Protein AF-A0A348Z069-F1 (afdb_monomer_lite)

Structure (mmCIF, N/CA/C/O backbone):
data_AF-A0A348Z069-F1
#
_entry.id   AF-A0A348Z069-F1
#
loop_
_atom_site.group_PDB
_atom_site.id
_atom_site.type_symbol
_atom_site.label_atom_id
_atom_site.label_alt_id
_atom_site.label_comp_id
_atom_site.label_asym_id
_atom_site.label_entity_id
_atom_site.label_seq_id
_atom_site.pdbx_PDB_ins_code
_atom_site.Cartn_x
_atom_site.Cartn_y
_atom_site.Cartn_z
_atom_site.occupancy
_atom_site.B_iso_or_equiv
_atom_site.auth_seq_id
_atom_site.auth_comp_id
_atom_site.auth_asym_id
_atom_site.auth_atom_id
_atom_site.pdbx_PDB_model_num
ATOM 1 N N . MET A 1 1 ? -30.682 -15.006 26.376 1.00 36.62 1 MET A N 1
ATOM 2 C CA . MET A 1 1 ? -29.911 -13.828 26.831 1.00 36.62 1 MET A CA 1
ATOM 3 C C . MET A 1 1 ? -29.328 -13.145 25.598 1.00 36.62 1 MET A C 1
ATOM 5 O O . MET A 1 1 ? -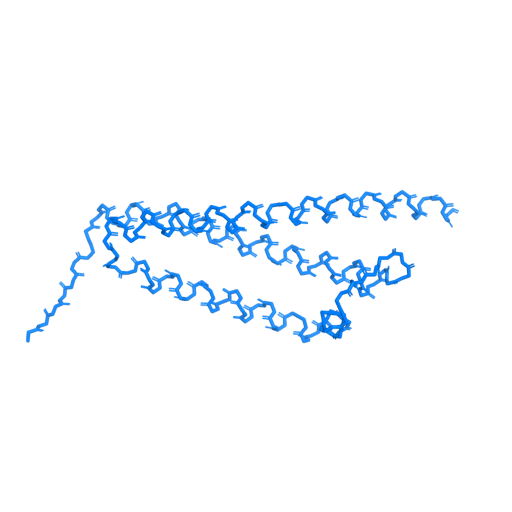28.276 -13.542 25.119 1.00 36.62 1 MET A O 1
ATOM 9 N N . ASN A 1 2 ? -30.075 -12.208 25.005 1.00 35.84 2 ASN A N 1
ATOM 10 C CA . ASN A 1 2 ? -29.658 -11.506 23.788 1.00 35.84 2 ASN A CA 1
ATOM 11 C C . ASN A 1 2 ? -28.751 -10.336 24.173 1.00 35.84 2 ASN A C 1
ATOM 13 O O . ASN A 1 2 ? -29.229 -9.309 24.648 1.00 35.84 2 ASN A O 1
ATOM 17 N N . PHE A 1 3 ? -27.442 -10.485 23.969 1.00 40.78 3 PHE A N 1
ATOM 18 C CA . PHE A 1 3 ? -26.498 -9.374 24.066 1.00 40.78 3 PHE A CA 1
ATOM 19 C C . PHE A 1 3 ? -26.644 -8.475 22.835 1.00 40.78 3 PHE A C 1
ATOM 21 O O . PHE A 1 3 ? -25.846 -8.531 21.900 1.00 40.78 3 PHE A O 1
ATOM 28 N N . ILE A 1 4 ? -27.664 -7.615 22.834 1.00 45.62 4 ILE A N 1
ATOM 29 C CA . ILE A 1 4 ? -27.655 -6.431 21.976 1.00 45.62 4 ILE A CA 1
ATOM 30 C C . ILE A 1 4 ? -26.591 -5.504 22.566 1.00 45.62 4 ILE A C 1
ATOM 32 O O . ILE A 1 4 ? -26.834 -4.736 23.495 1.00 45.62 4 ILE A O 1
ATOM 36 N N . LYS A 1 5 ? -25.358 -5.647 22.078 1.00 46.84 5 LYS A N 1
ATOM 37 C CA . LYS A 1 5 ? -24.236 -4.789 22.451 1.00 46.84 5 LYS A CA 1
ATOM 38 C C . LYS A 1 5 ? -24.480 -3.430 21.792 1.00 46.84 5 LYS A C 1
ATOM 40 O O . LYS A 1 5 ? -24.198 -3.249 20.610 1.00 46.84 5 LYS A O 1
ATOM 45 N N . PHE A 1 6 ? -25.064 -2.494 22.538 1.00 47.22 6 PHE A N 1
ATOM 46 C CA . PHE A 1 6 ? -25.217 -1.110 22.102 1.00 47.22 6 PHE A CA 1
ATOM 47 C C . PHE A 1 6 ? -23.823 -0.510 21.892 1.00 47.22 6 PHE A C 1
ATOM 49 O O . PHE A 1 6 ? -23.145 -0.148 22.850 1.00 47.22 6 PHE A O 1
ATOM 56 N N . THR A 1 7 ? -23.374 -0.420 20.638 1.00 55.25 7 THR A N 1
ATOM 57 C CA . THR A 1 7 ? -22.226 0.421 20.277 1.00 55.25 7 THR A CA 1
ATOM 58 C C . THR A 1 7 ? -22.541 1.842 20.710 1.00 55.25 7 THR A C 1
ATOM 60 O O . THR A 1 7 ? -23.455 2.474 20.175 1.00 55.25 7 THR A O 1
ATOM 63 N N . THR A 1 8 ? -21.818 2.332 21.709 1.00 56.34 8 THR A N 1
ATOM 64 C CA . THR A 1 8 ? -22.034 3.671 22.247 1.00 56.34 8 THR A CA 1
ATOM 65 C C . THR A 1 8 ? -21.627 4.713 21.202 1.00 56.34 8 THR A C 1
ATOM 67 O O . THR A 1 8 ? -20.721 4.507 20.389 1.00 56.34 8 THR A O 1
ATOM 70 N N . LYS A 1 9 ? -22.309 5.864 21.190 1.00 57.38 9 LYS A N 1
ATOM 71 C CA . LYS A 1 9 ? -22.059 6.957 20.231 1.00 57.38 9 LYS A CA 1
ATOM 72 C C . LYS A 1 9 ? -20.580 7.399 20.223 1.00 57.38 9 LYS A C 1
ATOM 74 O O . LYS A 1 9 ? -20.080 7.793 19.170 1.00 57.38 9 LYS A O 1
ATOM 79 N N . SER A 1 10 ? -19.879 7.258 21.355 1.00 56.25 10 SER A N 1
ATOM 80 C CA . SER A 1 10 ? -18.445 7.538 21.516 1.00 56.25 10 SER A CA 1
ATOM 81 C C . SER A 1 10 ? -17.534 6.544 20.771 1.00 56.25 10 SER A C 1
ATOM 83 O O . SER A 1 10 ? -16.580 6.960 20.111 1.00 56.25 10 SER A O 1
ATOM 85 N N . GLU A 1 11 ? -17.837 5.243 20.775 1.00 58.56 11 GLU A N 1
ATOM 86 C CA . GLU A 1 11 ? -17.082 4.224 20.020 1.00 58.56 11 GLU A CA 1
ATOM 87 C C . GLU A 1 11 ? -17.204 4.422 18.500 1.00 58.56 11 GLU A C 1
ATOM 89 O O . GLU A 1 11 ? -16.237 4.273 17.738 1.00 58.56 11 GLU A O 1
ATOM 94 N N . VAL A 1 12 ? -18.392 4.825 18.043 1.00 60.94 12 VAL A N 1
ATOM 95 C CA . VAL A 1 12 ? -18.637 5.157 16.634 1.00 60.94 12 VAL A CA 1
ATOM 96 C C . VAL A 1 12 ? -17.831 6.390 16.218 1.00 60.94 12 VAL A C 1
ATOM 98 O O . VAL A 1 12 ? -17.279 6.413 15.119 1.00 60.94 12 VAL A O 1
ATOM 101 N N . THR A 1 13 ? -17.696 7.404 17.079 1.00 63.22 13 THR A N 1
ATOM 102 C CA . THR A 1 13 ? -16.866 8.583 16.776 1.00 63.22 13 THR A CA 1
ATOM 103 C C . THR A 1 13 ? -15.371 8.266 16.730 1.00 63.22 13 THR A C 1
ATOM 105 O O . THR A 1 13 ? -14.690 8.744 15.824 1.00 63.22 13 THR A O 1
ATOM 108 N N . THR A 1 14 ? -14.867 7.402 17.614 1.00 71.94 14 THR A N 1
ATOM 109 C CA . THR A 1 14 ? -13.431 7.068 17.683 1.00 71.94 14 THR A CA 1
ATOM 110 C C . THR A 1 14 ? -12.975 6.145 16.547 1.00 71.94 14 THR A C 1
ATOM 112 O O . THR A 1 14 ? -11.824 6.202 16.118 1.00 71.94 14 THR A O 1
ATOM 115 N N . SER A 1 15 ? -13.871 5.323 15.993 1.00 76.31 15 SER A N 1
ATOM 116 C CA . SER A 1 15 ? -13.547 4.412 14.881 1.00 76.31 15 SER A CA 1
ATOM 117 C C . SER A 1 15 ? -13.582 5.067 13.490 1.00 76.31 15 SER A C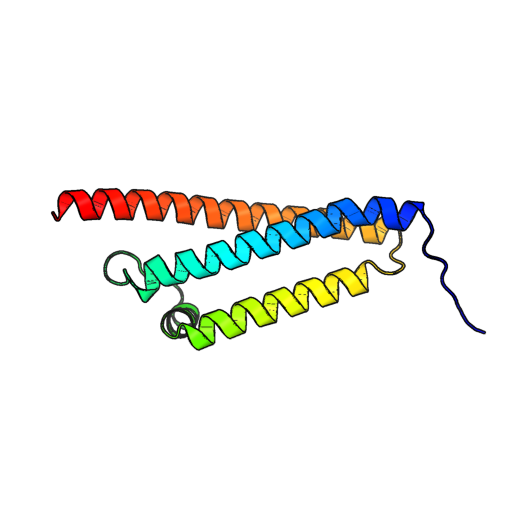 1
ATOM 119 O O . SER A 1 15 ? -12.917 4.584 12.571 1.00 76.31 15 SER A O 1
ATOM 121 N N . LYS A 1 16 ? -14.290 6.194 13.313 1.00 82.19 16 LYS A N 1
ATOM 122 C CA . LYS A 1 16 ? -14.333 6.966 12.051 1.00 82.19 16 LYS A CA 1
ATOM 123 C C . LYS A 1 16 ? -12.952 7.331 11.477 1.00 82.19 16 LYS A C 1
ATOM 125 O O . LYS A 1 16 ? -12.743 7.067 10.292 1.00 82.19 16 LYS A O 1
ATOM 130 N N . PRO A 1 17 ? -12.006 7.916 12.239 1.00 86.38 17 PRO A N 1
ATOM 131 C CA . PRO A 1 17 ? -10.682 8.240 11.704 1.00 86.38 17 PRO A CA 1
ATOM 132 C C . PRO A 1 17 ? -9.909 6.991 11.267 1.00 86.38 17 PRO A C 1
ATOM 134 O O . PRO A 1 17 ? -9.226 7.032 10.248 1.00 86.38 17 PRO A O 1
ATOM 137 N N . ILE A 1 18 ? -10.069 5.862 11.968 1.00 88.00 18 ILE A N 1
ATOM 138 C CA . ILE A 1 18 ? -9.454 4.585 11.576 1.00 88.00 18 ILE A CA 1
ATOM 139 C C . ILE A 1 18 ? -10.022 4.126 10.229 1.00 88.00 18 ILE A C 1
ATOM 141 O O . ILE A 1 18 ? -9.264 3.805 9.321 1.00 88.00 18 ILE A O 1
ATOM 145 N N . ARG A 1 19 ? -11.348 4.177 10.047 1.00 86.81 19 ARG A N 1
ATOM 146 C CA . ARG A 1 19 ? -11.990 3.824 8.768 1.00 86.81 19 ARG A CA 1
ATOM 147 C C . ARG A 1 19 ? -11.518 4.701 7.608 1.00 86.81 19 ARG A C 1
ATOM 149 O O . ARG A 1 19 ? -11.267 4.176 6.529 1.00 86.81 19 ARG A O 1
ATOM 156 N N . LYS A 1 20 ? -11.339 6.011 7.825 1.00 89.44 20 LYS A N 1
ATOM 157 C CA . LYS A 1 20 ? -10.765 6.910 6.807 1.00 89.44 20 LYS A CA 1
ATOM 158 C C . LYS A 1 20 ? -9.344 6.497 6.414 1.00 89.44 20 LYS A C 1
ATOM 160 O O . LYS A 1 20 ? -9.041 6.460 5.228 1.00 89.44 20 LYS A O 1
ATOM 165 N N . LYS A 1 21 ? -8.497 6.137 7.385 1.00 91.19 21 LYS A N 1
ATOM 166 C CA . LYS A 1 21 ? -7.139 5.635 7.108 1.00 91.19 21 LYS A CA 1
ATOM 167 C C . LYS A 1 21 ? -7.168 4.354 6.284 1.00 91.19 21 LYS A C 1
ATOM 169 O O . LYS A 1 21 ? -6.400 4.240 5.344 1.00 91.19 21 LYS A O 1
ATOM 174 N N . LEU A 1 22 ? -8.078 3.427 6.584 1.00 89.31 22 LEU A N 1
ATOM 175 C CA . LEU A 1 22 ? -8.230 2.187 5.814 1.00 89.31 22 LEU A CA 1
ATOM 176 C C . LEU A 1 22 ? -8.673 2.443 4.369 1.00 89.31 22 LEU A C 1
ATOM 178 O O . LEU A 1 22 ? -8.137 1.826 3.455 1.00 89.31 22 LEU A O 1
ATOM 182 N N . LEU A 1 23 ? -9.599 3.382 4.151 1.00 88.56 23 LEU A N 1
ATOM 183 C CA . LEU A 1 23 ? -9.977 3.812 2.800 1.00 88.56 23 LEU A CA 1
ATOM 184 C C . LEU A 1 23 ? -8.798 4.451 2.055 1.00 88.56 23 LEU A C 1
ATOM 186 O O . LEU A 1 23 ? -8.625 4.224 0.862 1.00 88.56 23 LEU A O 1
ATOM 190 N N . PHE A 1 24 ? -7.962 5.219 2.753 1.00 91.75 24 PHE A N 1
ATOM 191 C CA . PHE A 1 24 ? -6.773 5.805 2.144 1.00 91.75 24 PHE A CA 1
ATOM 192 C C . PHE A 1 24 ? -5.690 4.755 1.844 1.00 91.75 24 PHE A C 1
ATOM 194 O O . PHE A 1 24 ? -5.103 4.781 0.769 1.00 91.75 24 PHE A O 1
ATOM 201 N N . ILE A 1 25 ? -5.493 3.767 2.723 1.00 91.50 25 ILE A N 1
ATOM 202 C CA . ILE A 1 25 ? -4.639 2.596 2.461 1.00 91.50 25 ILE A CA 1
ATOM 203 C C . ILE A 1 25 ? -5.127 1.839 1.218 1.00 91.50 25 ILE A C 1
ATOM 205 O O . ILE A 1 25 ? -4.309 1.449 0.392 1.00 91.50 25 ILE A O 1
ATOM 209 N N . LEU A 1 26 ? -6.443 1.670 1.046 1.00 87.19 26 LEU A N 1
ATOM 210 C CA . LEU A 1 26 ? -7.024 1.067 -0.160 1.00 87.19 26 LEU A CA 1
ATOM 211 C C . LEU A 1 26 ? -6.646 1.859 -1.417 1.00 87.19 26 LEU A C 1
ATOM 213 O O . LEU A 1 26 ? -6.182 1.274 -2.391 1.00 87.19 26 LEU A O 1
ATOM 217 N N . PHE A 1 27 ? -6.804 3.182 -1.387 1.00 89.50 27 PHE A N 1
ATOM 218 C CA . PHE A 1 27 ? -6.415 4.039 -2.506 1.00 89.50 27 PHE A CA 1
ATOM 219 C C . PHE A 1 27 ? -4.918 3.909 -2.842 1.00 89.50 27 PHE A C 1
ATOM 221 O O . PHE A 1 27 ? -4.548 3.754 -4.009 1.00 89.50 27 PHE A O 1
ATOM 228 N N . LEU A 1 28 ? -4.058 3.909 -1.819 1.00 92.06 28 LEU A N 1
ATOM 229 C CA . LEU A 1 28 ? -2.614 3.741 -1.981 1.00 92.06 28 LEU A CA 1
ATOM 230 C C . LEU A 1 28 ? -2.240 2.346 -2.497 1.00 92.06 28 LEU A C 1
ATOM 232 O O . LEU A 1 28 ? -1.292 2.230 -3.267 1.00 92.06 28 LEU A O 1
ATOM 236 N N . ASN A 1 29 ? -2.974 1.296 -2.119 1.00 90.75 29 ASN A N 1
ATOM 237 C CA . ASN A 1 29 ? -2.755 -0.056 -2.635 1.00 90.75 29 ASN A CA 1
ATOM 238 C C . ASN A 1 29 ? -3.148 -0.185 -4.116 1.00 90.75 29 ASN A C 1
ATOM 240 O O . ASN A 1 29 ? -2.421 -0.803 -4.892 1.00 90.75 29 ASN A O 1
ATOM 244 N N . ILE A 1 30 ? -4.264 0.430 -4.523 1.00 87.88 30 ILE A N 1
ATOM 245 C CA . ILE A 1 30 ? -4.670 0.469 -5.936 1.00 87.88 30 ILE A CA 1
ATOM 246 C C . ILE A 1 30 ? -3.628 1.234 -6.760 1.00 87.88 30 ILE A C 1
ATOM 248 O O . ILE A 1 30 ? -3.228 0.773 -7.826 1.00 87.88 30 ILE A O 1
ATOM 252 N N . SER A 1 31 ? -3.150 2.372 -6.255 1.00 90.88 31 SER A N 1
ATOM 253 C CA . SER A 1 31 ? -2.090 3.148 -6.912 1.00 90.88 31 SER A CA 1
ATOM 254 C C . SER A 1 31 ? -0.808 2.323 -7.056 1.00 90.88 31 SER A C 1
ATOM 256 O O . SER A 1 31 ? -0.255 2.219 -8.148 1.00 90.88 31 SER A O 1
ATOM 258 N N . ASP A 1 32 ? -0.397 1.645 -5.983 1.00 90.44 32 ASP A N 1
ATOM 259 C CA . ASP A 1 32 ? 0.740 0.724 -5.972 1.00 90.44 32 ASP A CA 1
ATOM 260 C C . ASP A 1 32 ? 0.589 -0.407 -7.009 1.00 90.44 32 ASP A C 1
ATOM 262 O O . ASP A 1 32 ? 1.526 -0.692 -7.744 1.00 90.44 32 ASP A O 1
ATOM 266 N N . LEU A 1 33 ? -0.594 -1.021 -7.156 1.00 88.81 33 LEU A N 1
ATOM 267 C CA . LEU A 1 33 ? -0.866 -1.989 -8.233 1.00 88.81 33 LEU A CA 1
ATOM 268 C C . LEU A 1 33 ? -0.579 -1.424 -9.624 1.00 88.81 33 LEU A C 1
ATOM 270 O O . LEU A 1 33 ? 0.110 -2.069 -10.416 1.00 88.81 33 LEU A O 1
ATOM 274 N N . LEU A 1 34 ? -1.128 -0.246 -9.917 1.00 88.75 34 LEU A N 1
ATOM 275 C CA . LEU A 1 34 ? -1.004 0.376 -11.230 1.00 88.75 34 LEU A CA 1
ATOM 276 C C . LEU A 1 34 ? 0.456 0.701 -11.545 1.00 88.75 34 LEU A C 1
ATOM 278 O O . LEU A 1 34 ? 0.918 0.410 -12.648 1.00 88.75 34 LEU A O 1
ATOM 282 N N . PHE A 1 35 ? 1.196 1.240 -10.573 1.00 91.25 35 PHE A N 1
ATOM 283 C CA . PHE A 1 35 ? 2.608 1.563 -10.744 1.00 91.25 35 PHE A CA 1
ATOM 284 C C . PHE A 1 35 ? 3.494 0.323 -10.858 1.00 91.25 35 PHE A C 1
ATOM 286 O O . PHE A 1 35 ? 4.308 0.254 -11.775 1.00 91.25 35 PHE A O 1
ATOM 293 N N . THR A 1 36 ? 3.310 -0.692 -10.010 1.00 89.44 36 THR A N 1
ATOM 294 C CA . THR A 1 36 ? 4.068 -1.946 -10.120 1.00 89.44 36 THR A CA 1
ATOM 295 C C . THR A 1 36 ? 3.856 -2.599 -11.486 1.00 89.44 36 THR A C 1
ATOM 297 O O . THR A 1 36 ? 4.827 -2.983 -12.136 1.00 89.44 36 THR A O 1
ATOM 300 N N . TRP A 1 37 ? 2.613 -2.675 -11.972 1.00 87.19 37 TRP A N 1
ATOM 301 C CA . TRP A 1 37 ? 2.351 -3.204 -13.310 1.00 87.19 37 TRP A CA 1
ATOM 302 C C . TRP A 1 37 ? 2.955 -2.328 -14.416 1.00 87.19 37 TRP A C 1
ATOM 304 O O . TRP A 1 37 ? 3.534 -2.850 -15.369 1.00 87.19 37 TRP A O 1
ATOM 314 N N . LEU A 1 38 ? 2.871 -1.000 -14.288 1.00 88.50 38 LEU A N 1
ATOM 315 C CA . LEU A 1 38 ? 3.480 -0.075 -15.241 1.00 88.50 38 LEU A CA 1
ATOM 316 C C . LEU A 1 38 ? 4.990 -0.317 -15.348 1.00 88.50 38 LEU A C 1
ATOM 318 O O . LEU A 1 38 ? 5.506 -0.482 -16.449 1.00 88.50 38 LEU A O 1
ATOM 322 N N . PHE A 1 39 ? 5.697 -0.362 -14.221 1.00 89.44 39 PHE A N 1
ATOM 323 C CA . PHE A 1 39 ? 7.151 -0.484 -14.208 1.00 89.44 39 PHE A CA 1
ATOM 324 C C . PHE A 1 39 ? 7.618 -1.886 -14.587 1.00 89.44 39 PHE A C 1
ATOM 326 O O . PHE A 1 39 ? 8.404 -2.029 -15.514 1.00 89.44 39 PHE A O 1
ATOM 333 N N . VAL A 1 40 ? 7.109 -2.921 -13.924 1.00 87.44 40 VAL A N 1
ATOM 334 C CA . VAL A 1 40 ? 7.610 -4.295 -14.080 1.00 87.44 40 VAL A CA 1
ATOM 335 C C . VAL A 1 40 ? 6.936 -5.024 -15.238 1.00 87.44 40 VAL A C 1
ATOM 337 O O . VAL A 1 40 ? 7.566 -5.855 -15.881 1.00 87.44 40 VAL A O 1
ATOM 340 N N . GLY A 1 41 ? 5.659 -4.753 -15.504 1.00 82.31 41 GLY A N 1
ATOM 341 C CA . GLY A 1 41 ? 4.921 -5.384 -16.597 1.00 82.31 41 GLY A CA 1
ATOM 342 C C . GLY A 1 41 ? 5.194 -4.698 -17.932 1.00 82.31 41 GLY A C 1
ATOM 343 O O . GLY A 1 41 ? 5.611 -5.343 -18.889 1.00 82.31 41 GLY A O 1
ATOM 344 N N . LYS A 1 42 ? 4.976 -3.378 -18.000 1.00 82.81 42 LYS A N 1
ATOM 345 C CA . LYS A 1 42 ? 5.082 -2.619 -19.258 1.00 82.81 42 LYS A CA 1
ATOM 346 C C . LYS A 1 42 ? 6.496 -2.111 -19.560 1.00 82.81 42 LYS A C 1
ATOM 348 O O . LYS A 1 42 ? 6.872 -2.065 -20.728 1.00 82.81 42 LYS A O 1
ATOM 353 N N . TYR A 1 43 ? 7.279 -1.738 -18.546 1.00 85.62 43 TYR A N 1
ATOM 354 C CA . TYR A 1 43 ? 8.656 -1.232 -18.697 1.00 85.62 43 TYR A CA 1
ATOM 355 C C . TYR A 1 43 ? 9.705 -2.186 -18.111 1.00 85.62 43 TYR A C 1
ATOM 357 O O . TYR A 1 43 ? 10.729 -1.749 -17.583 1.00 85.62 43 TYR A O 1
ATOM 365 N N . SER A 1 44 ? 9.470 -3.492 -18.264 1.00 79.88 44 SER A N 1
ATOM 366 C CA . SER A 1 44 ? 10.284 -4.575 -17.698 1.00 79.88 44 SER A CA 1
ATOM 367 C C . SER A 1 44 ? 11.759 -4.565 -18.118 1.00 79.88 44 SER A C 1
ATOM 369 O O . SER A 1 44 ? 12.551 -5.296 -17.542 1.00 79.88 44 SER A O 1
ATOM 371 N N . GLY A 1 45 ? 12.127 -3.804 -19.156 1.00 79.75 45 GLY A N 1
ATOM 372 C CA . GLY A 1 45 ? 13.517 -3.621 -19.590 1.00 79.75 45 GLY A CA 1
ATOM 373 C C . GLY A 1 45 ? 14.291 -2.573 -18.780 1.00 79.75 45 GLY A C 1
ATOM 374 O O . GLY A 1 45 ? 15.518 -2.580 -18.793 1.00 79.75 45 GLY A O 1
ATOM 375 N N . ILE A 1 46 ? 13.576 -1.687 -18.080 1.00 82.56 46 ILE A N 1
ATOM 376 C CA . ILE A 1 46 ? 14.129 -0.581 -17.282 1.00 82.56 46 ILE A CA 1
ATOM 377 C C . ILE A 1 46 ? 13.988 -0.888 -15.789 1.00 82.56 46 ILE A C 1
ATOM 379 O O . ILE A 1 46 ? 14.910 -0.643 -15.016 1.00 82.56 46 ILE A O 1
ATOM 383 N N . PHE A 1 47 ? 12.846 -1.449 -15.385 1.00 86.56 47 PHE A N 1
ATOM 384 C CA . PHE A 1 47 ? 12.557 -1.791 -13.997 1.00 86.56 47 PHE A CA 1
ATOM 385 C C . PHE A 1 47 ? 12.343 -3.294 -13.852 1.00 86.56 47 PHE A C 1
ATOM 387 O O . PHE A 1 47 ? 11.578 -3.899 -14.602 1.00 86.56 47 PHE A O 1
ATOM 394 N N . TYR A 1 48 ? 12.986 -3.885 -12.846 1.00 82.31 48 TYR A N 1
ATOM 395 C CA . TYR A 1 48 ? 12.927 -5.317 -12.577 1.00 82.31 48 TYR A CA 1
ATOM 396 C C . TYR A 1 48 ? 12.393 -5.582 -11.173 1.00 82.31 48 TYR A C 1
ATOM 398 O O . TYR A 1 48 ? 12.778 -4.921 -10.211 1.00 82.31 48 TYR A O 1
ATOM 406 N N . GLU A 1 49 ? 11.525 -6.583 -11.062 1.00 81.88 49 GLU A N 1
ATOM 407 C CA . GLU A 1 49 ? 11.063 -7.099 -9.776 1.00 81.88 49 GLU A CA 1
ATOM 408 C C . GLU A 1 49 ? 12.109 -8.059 -9.204 1.00 81.88 49 GLU A C 1
ATOM 410 O O . GLU A 1 49 ? 12.474 -9.041 -9.856 1.00 81.88 49 GLU A O 1
ATOM 415 N N . ALA A 1 50 ? 12.586 -7.778 -7.990 1.00 81.94 50 ALA A N 1
ATOM 416 C CA . ALA A 1 50 ? 13.620 -8.583 -7.341 1.00 81.94 50 ALA A CA 1
ATOM 417 C C . ALA A 1 50 ? 13.080 -9.947 -6.881 1.00 81.94 50 ALA A C 1
ATOM 419 O O . ALA A 1 50 ? 13.808 -10.938 -6.851 1.00 81.94 50 ALA A O 1
ATOM 420 N N . ASN A 1 51 ? 11.792 -10.014 -6.532 1.00 82.94 51 ASN A N 1
ATOM 421 C CA . ASN A 1 51 ? 11.156 -11.243 -6.078 1.00 82.94 51 ASN A CA 1
ATOM 422 C C . ASN A 1 51 ? 10.580 -12.039 -7.264 1.00 82.94 51 ASN A C 1
ATOM 424 O O . ASN A 1 51 ? 9.617 -11.620 -7.905 1.00 82.94 51 ASN A O 1
ATOM 428 N N . ALA A 1 52 ? 11.121 -13.236 -7.517 1.00 82.38 52 ALA A N 1
ATOM 429 C CA . ALA A 1 52 ? 10.690 -14.106 -8.615 1.00 82.38 52 ALA A CA 1
ATOM 430 C C . ALA A 1 52 ? 9.205 -14.514 -8.540 1.00 82.38 52 ALA A C 1
ATOM 432 O O . ALA A 1 52 ? 8.539 -14.592 -9.571 1.00 82.38 52 ALA A O 1
ATOM 433 N N . ILE A 1 53 ? 8.662 -14.725 -7.335 1.00 82.31 53 ILE A N 1
ATOM 434 C CA . ILE A 1 53 ? 7.240 -15.049 -7.142 1.00 82.31 53 ILE A CA 1
ATOM 435 C C . ILE A 1 53 ? 6.384 -13.826 -7.480 1.00 82.31 53 ILE A C 1
ATOM 437 O O . ILE A 1 53 ? 5.411 -13.929 -8.228 1.00 82.31 53 ILE A O 1
ATOM 441 N N . ALA A 1 54 ? 6.772 -12.653 -6.972 1.00 80.38 54 ALA A N 1
ATOM 442 C CA . ALA A 1 54 ? 6.073 -11.405 -7.266 1.00 80.38 54 ALA A CA 1
ATOM 443 C C . ALA A 1 54 ? 6.102 -11.093 -8.768 1.00 80.38 54 ALA A C 1
ATOM 445 O O . ALA A 1 54 ? 5.085 -10.686 -9.324 1.00 80.38 54 ALA A O 1
ATOM 446 N N . LYS A 1 55 ? 7.219 -11.379 -9.445 1.00 83.38 55 LYS A N 1
ATOM 447 C CA . LYS A 1 55 ? 7.360 -11.212 -10.893 1.00 83.38 55 LYS A CA 1
ATOM 448 C C . LYS A 1 55 ? 6.302 -12.002 -11.663 1.00 83.38 55 LYS A C 1
ATOM 450 O O . LYS A 1 55 ? 5.649 -11.419 -12.518 1.00 83.38 55 LYS A O 1
ATOM 455 N N . VAL A 1 56 ? 6.092 -13.282 -11.340 1.00 84.31 56 VAL A N 1
ATOM 456 C CA . VAL A 1 56 ? 5.072 -14.131 -11.997 1.00 84.31 56 VAL A CA 1
ATOM 457 C C . VAL A 1 56 ? 3.663 -13.569 -11.804 1.00 84.31 56 VAL A 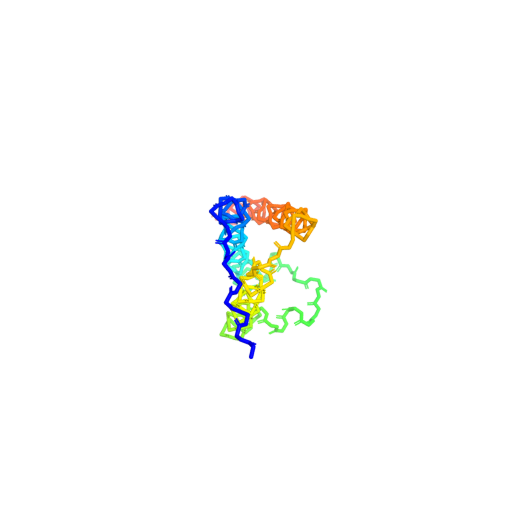C 1
ATOM 459 O O . VAL A 1 56 ? 2.848 -13.589 -12.725 1.00 84.31 56 VAL A O 1
ATOM 462 N N . ILE A 1 57 ? 3.375 -13.045 -10.612 1.00 83.75 57 ILE A N 1
ATOM 463 C CA . ILE A 1 57 ? 2.073 -12.449 -10.314 1.00 83.75 57 ILE A CA 1
ATOM 464 C C . ILE A 1 57 ? 1.890 -11.154 -11.110 1.00 83.75 57 ILE A C 1
ATOM 466 O O . ILE A 1 57 ? 0.850 -10.967 -11.726 1.00 83.75 57 ILE A O 1
ATOM 470 N N . VAL A 1 58 ? 2.891 -10.271 -11.122 1.00 83.12 58 VAL A N 1
ATOM 471 C CA . VAL A 1 58 ? 2.816 -8.939 -11.743 1.00 83.12 58 VAL A CA 1
ATOM 472 C C . VAL A 1 58 ? 2.793 -8.996 -13.272 1.00 83.12 58 VAL A C 1
ATOM 474 O O . VAL A 1 58 ? 2.119 -8.176 -13.898 1.00 83.12 58 VAL A O 1
ATOM 477 N N . THR A 1 59 ? 3.480 -9.960 -13.890 1.00 82.69 59 THR A N 1
ATOM 478 C CA . THR A 1 59 ? 3.455 -10.133 -15.352 1.00 82.69 59 THR A CA 1
ATOM 479 C C . THR A 1 59 ? 2.114 -10.667 -15.858 1.00 82.69 59 THR A C 1
ATOM 481 O O . THR A 1 59 ? 1.758 -10.421 -17.009 1.00 82.69 59 THR A O 1
ATOM 484 N N . ASN A 1 60 ? 1.323 -11.327 -15.006 1.00 86.69 60 ASN A N 1
ATOM 485 C CA . ASN A 1 60 ? -0.055 -11.713 -15.297 1.00 86.69 60 ASN A CA 1
ATOM 486 C C . ASN A 1 60 ? -1.032 -10.681 -14.707 1.00 86.69 60 ASN A C 1
ATOM 488 O O . ASN A 1 60 ? -1.509 -10.821 -13.582 1.00 86.69 60 ASN A O 1
ATOM 492 N N . PHE A 1 61 ? -1.336 -9.626 -15.471 1.00 82.56 61 PHE A N 1
ATOM 493 C CA . PHE A 1 61 ? -2.146 -8.505 -14.978 1.00 82.56 61 PHE A CA 1
ATOM 494 C C . PHE A 1 61 ? -3.511 -8.911 -14.387 1.00 82.56 61 PHE A C 1
ATOM 496 O O . PHE A 1 61 ? -3.804 -8.459 -13.277 1.00 82.56 61 PHE A O 1
ATOM 503 N N . PRO A 1 62 ? -4.324 -9.780 -15.030 1.00 87.56 62 PRO A N 1
ATOM 504 C CA . PRO A 1 62 ? -5.572 -10.258 -14.431 1.00 87.56 62 PRO A CA 1
ATOM 505 C C . PRO A 1 62 ? -5.375 -10.919 -13.062 1.00 87.56 62 PRO A C 1
ATOM 507 O O . PRO A 1 62 ? -6.109 -10.614 -12.122 1.00 87.56 62 PRO A O 1
ATOM 510 N N . LEU A 1 63 ? -4.360 -11.780 -12.926 1.00 86.38 63 LEU A N 1
ATOM 511 C CA . LEU A 1 63 ? -4.044 -12.450 -11.663 1.00 86.38 63 LEU A CA 1
ATOM 512 C C . LEU A 1 63 ? -3.578 -11.448 -10.598 1.00 86.38 63 LEU A C 1
ATOM 514 O O . LEU A 1 63 ? -4.051 -11.494 -9.462 1.00 86.38 63 LEU A O 1
ATOM 518 N N . CYS A 1 64 ? -2.690 -10.520 -10.967 1.00 85.06 64 CYS A N 1
ATOM 519 C CA . CYS A 1 64 ? -2.197 -9.461 -10.087 1.00 85.06 64 CYS A CA 1
ATOM 520 C C . CYS A 1 64 ? -3.342 -8.605 -9.536 1.00 85.06 64 CYS A C 1
ATOM 522 O O . CYS A 1 64 ? -3.440 -8.374 -8.328 1.00 85.06 64 CYS A O 1
ATOM 524 N N . PHE A 1 65 ? -4.231 -8.173 -10.430 1.00 86.44 65 PHE A N 1
ATOM 525 C CA . PHE A 1 65 ? -5.391 -7.357 -10.105 1.00 86.44 65 PHE A CA 1
ATOM 526 C C . PHE A 1 65 ? -6.354 -8.097 -9.177 1.00 86.44 65 PHE A C 1
ATOM 528 O O . PHE A 1 65 ? -6.721 -7.570 -8.124 1.00 86.44 65 PHE A O 1
ATOM 535 N N . PHE A 1 66 ? -6.706 -9.342 -9.515 1.00 89.25 66 PHE A N 1
ATOM 536 C CA . PHE A 1 66 ? -7.610 -10.154 -8.705 1.00 89.25 66 PHE A CA 1
ATOM 537 C C . PHE A 1 66 ? -7.055 -10.406 -7.299 1.00 89.25 66 PHE A C 1
ATOM 539 O O . PHE A 1 66 ? -7.774 -10.226 -6.313 1.00 89.25 66 PHE A O 1
ATOM 546 N N . LEU A 1 67 ? -5.772 -10.769 -7.187 1.00 86.44 67 LEU A N 1
ATOM 547 C CA . LEU A 1 67 ? -5.123 -11.013 -5.899 1.00 86.44 67 LEU A CA 1
ATOM 548 C C . LEU A 1 67 ? -5.062 -9.746 -5.044 1.00 86.44 67 LEU A C 1
ATOM 550 O O . LEU A 1 67 ? -5.486 -9.785 -3.888 1.00 86.44 67 LEU A O 1
ATOM 554 N N . LYS A 1 68 ? -4.588 -8.615 -5.591 1.00 84.50 68 LYS A N 1
ATOM 555 C CA . LYS A 1 68 ? -4.491 -7.371 -4.809 1.00 84.50 68 LYS A CA 1
ATOM 556 C C . LYS A 1 68 ? -5.863 -6.890 -4.335 1.00 84.50 68 LYS A C 1
ATOM 558 O O . LYS A 1 68 ? -6.006 -6.580 -3.155 1.00 84.50 68 LYS A O 1
ATOM 563 N N . ILE A 1 69 ? -6.888 -6.902 -5.191 1.00 85.44 69 ILE A N 1
ATOM 564 C CA . ILE A 1 69 ? -8.243 -6.494 -4.781 1.00 85.44 69 ILE A CA 1
ATOM 565 C C . ILE A 1 69 ? -8.813 -7.433 -3.722 1.00 85.44 69 ILE A C 1
ATOM 567 O O . ILE A 1 69 ? -9.332 -6.959 -2.711 1.00 85.44 69 ILE A O 1
ATOM 571 N N . SER A 1 70 ? -8.697 -8.748 -3.921 1.00 87.19 70 SER A N 1
ATOM 572 C CA . SER A 1 70 ? -9.232 -9.738 -2.980 1.00 87.19 70 SER A CA 1
ATOM 573 C C . SER A 1 70 ? -8.595 -9.594 -1.600 1.00 87.19 70 SER A C 1
ATOM 575 O O . SER A 1 70 ? -9.300 -9.551 -0.593 1.00 87.19 70 SER A O 1
ATOM 577 N N . ILE A 1 71 ? -7.268 -9.441 -1.548 1.00 85.81 71 IL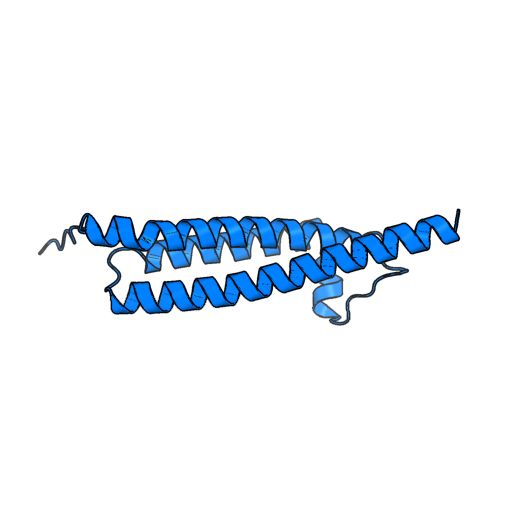E A N 1
ATOM 578 C CA . ILE A 1 71 ? -6.532 -9.247 -0.296 1.00 85.81 71 ILE A CA 1
ATOM 579 C C . ILE A 1 71 ? -6.989 -7.967 0.406 1.00 85.81 71 ILE A C 1
ATOM 581 O O . ILE A 1 71 ? -7.294 -8.001 1.599 1.00 85.81 71 ILE A O 1
ATOM 585 N N . VAL A 1 72 ? -7.086 -6.840 -0.306 1.00 83.94 72 VAL A N 1
ATOM 586 C CA . VAL A 1 72 ? -7.503 -5.582 0.328 1.00 83.94 72 VAL A CA 1
ATOM 587 C C . VAL A 1 72 ? -8.951 -5.645 0.809 1.00 83.94 72 VAL A C 1
ATOM 589 O O . VAL A 1 72 ? -9.247 -5.174 1.909 1.00 83.94 72 VAL A O 1
ATOM 592 N N . LEU A 1 73 ? -9.849 -6.265 0.043 1.00 84.62 73 LEU A N 1
ATOM 593 C CA . LEU A 1 73 ? -11.239 -6.442 0.454 1.00 84.62 73 LEU A CA 1
ATOM 594 C C . LEU A 1 73 ? -11.329 -7.265 1.746 1.00 84.62 73 LEU A C 1
ATOM 596 O O . LEU A 1 73 ? -12.020 -6.861 2.682 1.00 84.62 73 LEU A O 1
ATOM 600 N N . LEU A 1 74 ? -10.579 -8.368 1.836 1.00 87.56 74 LEU A N 1
ATOM 601 C CA . LEU A 1 74 ? -10.497 -9.188 3.046 1.00 87.56 74 LEU A CA 1
ATOM 602 C C . LEU A 1 74 ? -9.965 -8.390 4.240 1.00 87.56 74 LEU A C 1
ATOM 604 O O . LEU A 1 74 ? -10.542 -8.462 5.325 1.00 87.56 74 LEU A O 1
ATOM 608 N N . VAL A 1 75 ? -8.924 -7.574 4.043 1.00 85.31 75 VAL A N 1
ATOM 609 C CA . VAL A 1 75 ? -8.377 -6.702 5.095 1.00 85.31 75 VAL A CA 1
ATOM 610 C C . VAL A 1 75 ? -9.427 -5.699 5.577 1.00 85.31 75 VAL A C 1
ATOM 612 O O . VAL A 1 75 ? -9.600 -5.532 6.784 1.00 85.31 75 VAL A O 1
ATOM 615 N N . ILE A 1 76 ? -10.175 -5.064 4.670 1.00 83.00 76 ILE A N 1
ATOM 616 C CA . ILE A 1 76 ? -11.236 -4.106 5.023 1.00 83.00 76 ILE A CA 1
ATOM 617 C C . ILE A 1 76 ? -12.366 -4.794 5.792 1.00 83.00 76 ILE A C 1
ATOM 619 O O . ILE A 1 76 ? -12.840 -4.258 6.799 1.00 83.00 76 ILE A O 1
ATOM 623 N N . LEU A 1 77 ? -12.811 -5.967 5.336 1.00 87.69 77 LEU A N 1
ATOM 624 C CA . LEU A 1 77 ? -13.864 -6.738 5.998 1.00 87.69 77 LEU A CA 1
ATOM 625 C C . LEU A 1 77 ? -13.431 -7.163 7.402 1.00 87.69 77 LEU A C 1
ATOM 627 O O . LEU A 1 77 ? -14.158 -6.914 8.368 1.00 87.69 77 LEU A O 1
ATOM 631 N N . TYR A 1 78 ? -12.223 -7.713 7.525 1.00 87.94 78 TYR A N 1
ATOM 632 C CA . TYR A 1 78 ? -11.630 -8.096 8.802 1.00 87.94 78 TYR A CA 1
ATOM 633 C C . TYR A 1 78 ? -11.543 -6.905 9.760 1.00 87.94 78 TYR A C 1
ATOM 635 O O . TYR A 1 78 ? -11.980 -6.987 10.909 1.00 87.94 78 TYR A O 1
ATOM 643 N N . TRP A 1 79 ? -11.036 -5.765 9.292 1.00 85.69 79 TRP A N 1
ATOM 644 C CA . TRP A 1 79 ? -10.857 -4.596 10.146 1.00 85.69 79 TRP A CA 1
ATOM 645 C C . TRP A 1 79 ? -12.192 -3.990 10.576 1.00 85.69 79 TRP A C 1
ATOM 647 O O . TRP A 1 79 ? -12.359 -3.611 11.735 1.00 85.69 79 TRP A O 1
ATOM 657 N N . ASN A 1 80 ? -13.179 -3.941 9.677 1.00 84.31 80 ASN A N 1
ATOM 658 C CA . ASN A 1 80 ? -14.526 -3.500 10.023 1.00 84.31 80 ASN A CA 1
ATOM 659 C C . ASN A 1 80 ? -15.183 -4.427 11.043 1.00 84.31 80 ASN A C 1
ATOM 661 O O . ASN A 1 80 ? -15.804 -3.931 11.982 1.00 84.31 80 ASN A O 1
ATOM 665 N N . TYR A 1 81 ? -15.027 -5.744 10.892 1.00 86.12 81 TYR A N 1
ATOM 666 C CA . TYR A 1 81 ? -15.492 -6.719 11.877 1.00 86.12 81 TYR A CA 1
ATOM 667 C C . TYR A 1 81 ? -14.824 -6.488 13.236 1.00 86.12 81 TYR A C 1
ATOM 669 O O . TYR A 1 81 ? -15.503 -6.322 14.243 1.00 86.12 81 TYR A O 1
ATOM 677 N N . ARG A 1 82 ? -13.498 -6.350 13.251 1.00 85.88 82 ARG A N 1
ATOM 678 C CA . ARG A 1 82 ? -12.697 -6.152 14.463 1.00 85.88 82 ARG A CA 1
ATOM 679 C C . ARG A 1 82 ? -12.959 -4.814 15.163 1.00 85.88 82 ARG A C 1
ATOM 681 O O . ARG A 1 82 ? -12.689 -4.689 16.353 1.00 85.88 82 ARG A O 1
ATOM 688 N N . LEU A 1 83 ? -13.462 -3.803 14.454 1.00 85.12 83 LEU A N 1
ATOM 689 C CA . LEU A 1 83 ? -13.878 -2.524 15.043 1.00 85.12 83 LEU A CA 1
ATOM 690 C C . LEU A 1 83 ? -15.280 -2.577 15.671 1.00 85.12 83 LEU A C 1
ATOM 692 O O . LEU A 1 83 ? -15.605 -1.693 16.465 1.00 85.12 83 LEU A O 1
ATOM 696 N N . LYS A 1 84 ? -16.118 -3.570 15.341 1.00 84.00 84 LYS A N 1
ATOM 697 C CA . LYS A 1 84 ? -17.461 -3.701 15.926 1.00 84.00 84 LYS A CA 1
ATOM 698 C C . LYS A 1 84 ? -17.349 -4.136 17.389 1.00 84.00 84 LYS A C 1
ATOM 700 O O . LYS A 1 84 ? -16.907 -5.239 17.689 1.00 84.00 84 LYS A O 1
ATOM 705 N N . GLY A 1 85 ? -17.764 -3.260 18.305 1.00 77.81 85 GLY A N 1
ATOM 706 C CA . GLY A 1 85 ? -17.773 -3.541 19.745 1.00 77.81 85 GLY A CA 1
ATOM 707 C C . GLY A 1 85 ? -16.382 -3.704 20.364 1.00 77.81 85 GLY A C 1
ATOM 708 O O . GLY A 1 85 ? -16.248 -4.417 21.368 1.00 77.81 85 GLY A O 1
ATOM 709 N N . ALA A 1 86 ? -15.367 -3.089 19.746 1.00 83.62 86 ALA A N 1
ATOM 710 C CA . ALA A 1 86 ? -13.999 -3.055 20.242 1.00 83.62 86 ALA A CA 1
ATOM 711 C C . ALA A 1 86 ? -13.889 -2.165 21.484 1.00 83.62 86 ALA A C 1
ATOM 713 O O . ALA A 1 86 ? -14.396 -1.047 21.509 1.00 83.62 86 ALA A O 1
ATOM 714 N N . THR A 1 87 ? -13.149 -2.633 22.488 1.00 86.38 87 THR A N 1
ATOM 715 C CA . THR A 1 87 ? -12.804 -1.822 23.662 1.00 86.38 87 THR A CA 1
ATOM 716 C C . THR A 1 87 ? -11.916 -0.636 23.269 1.00 86.38 87 THR A C 1
ATOM 718 O O . THR A 1 87 ? -11.263 -0.659 22.223 1.00 86.38 87 THR A O 1
ATOM 721 N N . LEU A 1 88 ? -11.804 0.377 24.136 1.00 83.69 88 LEU A N 1
ATOM 722 C CA . LEU A 1 88 ? -10.900 1.519 23.923 1.00 83.69 88 LEU A CA 1
ATOM 723 C C . LEU A 1 88 ? -9.448 1.083 23.656 1.00 83.69 88 LEU A C 1
ATOM 725 O O . LEU A 1 88 ? -8.825 1.574 22.716 1.00 83.69 88 LEU A O 1
ATOM 729 N N . LYS A 1 89 ? -8.933 0.101 24.416 1.00 85.50 89 LYS A N 1
ATOM 730 C CA . LYS A 1 89 ? -7.608 -0.503 24.170 1.00 85.50 89 LYS A CA 1
ATOM 731 C C . LYS A 1 89 ? -7.532 -1.139 22.779 1.00 85.50 89 LYS A C 1
ATOM 733 O O . LYS A 1 89 ? -6.560 -0.940 22.055 1.00 85.50 89 LYS A O 1
ATOM 738 N N . GLY A 1 90 ? -8.583 -1.857 22.377 1.00 87.25 90 GLY A N 1
ATOM 739 C CA . GLY A 1 90 ? -8.707 -2.413 21.035 1.00 87.25 90 GLY A CA 1
ATOM 740 C C . GLY A 1 90 ? -8.626 -1.325 19.963 1.00 87.25 90 GLY A C 1
ATOM 741 O O . GLY A 1 90 ? -7.808 -1.433 19.048 1.00 87.25 90 GLY A O 1
ATOM 742 N N . LEU A 1 91 ? -9.433 -0.269 20.067 1.00 87.62 91 LEU A N 1
ATOM 743 C CA . LEU A 1 91 ? -9.432 0.861 19.130 1.00 87.62 91 LEU A CA 1
ATOM 744 C C . LEU A 1 91 ? -8.055 1.536 19.043 1.00 87.62 91 LEU A C 1
ATOM 746 O O . LEU A 1 91 ? -7.593 1.804 17.935 1.00 87.62 91 LEU A O 1
ATOM 750 N N . PHE A 1 92 ? -7.373 1.725 20.175 1.00 87.56 92 PHE A N 1
ATOM 751 C CA . PHE A 1 92 ? -6.026 2.298 20.231 1.00 87.56 92 PHE A CA 1
ATOM 752 C C . PHE A 1 92 ? -5.002 1.468 19.446 1.00 87.56 92 PHE A C 1
ATOM 754 O O . PHE A 1 92 ? -4.354 1.994 18.542 1.00 87.56 92 PHE A O 1
ATOM 761 N N . ILE A 1 93 ? -4.926 0.157 19.709 1.00 89.62 93 ILE A N 1
ATOM 762 C CA . ILE A 1 93 ? -4.018 -0.758 18.993 1.00 89.62 93 ILE A CA 1
ATOM 763 C C . ILE A 1 93 ? -4.282 -0.702 17.487 1.00 89.62 93 ILE A C 1
ATOM 765 O O . ILE A 1 93 ? -3.368 -0.580 16.685 1.00 89.62 93 ILE A O 1
ATOM 769 N N . SER A 1 94 ? -5.551 -0.720 17.096 1.00 89.88 94 SER A N 1
ATOM 770 C CA . SER A 1 94 ? -5.947 -0.672 15.690 1.00 89.88 94 SER A CA 1
ATOM 771 C C . SER A 1 94 ? -5.629 0.669 15.032 1.00 89.88 94 SER A C 1
ATOM 773 O O . SER A 1 94 ? -5.286 0.713 13.859 1.00 89.88 94 SER A O 1
ATOM 775 N N . ASN A 1 95 ? -5.674 1.776 15.767 1.00 90.81 95 ASN A N 1
ATOM 776 C CA . ASN A 1 95 ? -5.208 3.053 15.241 1.00 90.81 95 ASN A CA 1
ATOM 777 C C . ASN A 1 95 ? -3.686 3.059 15.004 1.00 90.81 95 ASN A C 1
ATOM 779 O O . ASN A 1 95 ? -3.242 3.579 13.982 1.00 90.81 95 ASN A O 1
ATOM 783 N N . ILE A 1 96 ? -2.903 2.451 15.904 1.00 92.62 96 ILE A N 1
ATOM 784 C CA . ILE A 1 96 ? -1.452 2.281 15.725 1.00 92.62 96 ILE A CA 1
ATOM 785 C C . ILE A 1 96 ? -1.163 1.409 14.504 1.00 92.62 96 ILE A C 1
ATOM 787 O O . ILE A 1 96 ? -0.416 1.827 13.624 1.00 92.62 96 ILE A O 1
ATOM 791 N N . THR A 1 97 ? -1.790 0.233 14.403 1.00 91.56 97 THR A N 1
ATOM 792 C CA . THR A 1 97 ? -1.577 -0.668 13.263 1.00 91.56 97 THR A CA 1
ATOM 793 C C . THR A 1 97 ? -1.965 0.006 11.947 1.00 91.56 97 THR A C 1
ATOM 795 O O . THR A 1 97 ? -1.210 -0.069 10.983 1.00 91.56 97 THR A O 1
ATOM 798 N N . ALA A 1 98 ? -3.093 0.726 11.902 1.00 91.50 98 ALA A N 1
ATOM 799 C CA . ALA A 1 98 ? -3.501 1.464 10.707 1.00 91.50 98 ALA A CA 1
ATOM 800 C C . ALA A 1 98 ? -2.487 2.556 10.328 1.00 91.50 98 ALA A C 1
ATOM 802 O O . ALA A 1 98 ? -2.214 2.739 9.149 1.00 91.50 98 ALA A O 1
ATOM 803 N N . ASN A 1 99 ? -1.902 3.260 11.303 1.00 92.88 99 ASN A N 1
ATOM 804 C CA . ASN A 1 99 ? -0.853 4.247 11.039 1.00 92.88 99 ASN A CA 1
ATOM 805 C C . ASN A 1 99 ? 0.417 3.609 10.470 1.00 92.88 99 ASN A C 1
ATOM 807 O O . ASN A 1 99 ? 0.955 4.125 9.498 1.00 92.88 99 ASN A O 1
ATOM 811 N N . LEU A 1 100 ? 0.883 2.500 11.050 1.00 94.25 100 LEU A N 1
ATOM 812 C CA . LEU A 1 100 ? 2.081 1.802 10.574 1.00 94.25 100 LEU A CA 1
ATOM 813 C C . LEU A 1 100 ? 1.908 1.333 9.127 1.00 94.25 100 LEU A C 1
ATOM 815 O O . LEU A 1 100 ? 2.746 1.624 8.277 1.00 94.25 100 LEU A O 1
ATOM 819 N N . VAL A 1 101 ? 0.777 0.684 8.836 1.00 91.56 101 VAL A N 1
ATOM 820 C CA . VAL A 1 101 ? 0.441 0.246 7.476 1.00 91.56 101 VAL A CA 1
ATOM 821 C C . VAL A 1 101 ? 0.354 1.447 6.535 1.00 91.56 101 VAL A C 1
ATOM 823 O O . VAL A 1 101 ? 0.915 1.413 5.444 1.00 91.56 101 VAL A O 1
ATOM 826 N N . LEU A 1 102 ? -0.294 2.534 6.959 1.00 93.31 102 LEU A N 1
ATOM 827 C CA . LEU A 1 102 ? -0.412 3.738 6.146 1.00 93.31 102 LEU A CA 1
ATOM 828 C C . LEU A 1 102 ? 0.955 4.350 5.805 1.00 93.31 102 LEU A C 1
ATOM 830 O O . LEU A 1 102 ? 1.187 4.683 4.648 1.00 93.31 102 LEU A O 1
ATOM 834 N N . ILE A 1 103 ? 1.860 4.465 6.781 1.00 95.75 103 ILE A N 1
ATOM 835 C CA . ILE A 1 103 ? 3.219 4.982 6.564 1.00 95.75 103 ILE A CA 1
ATOM 836 C C . ILE A 1 103 ? 3.958 4.120 5.537 1.00 95.75 103 ILE A C 1
ATOM 838 O O . ILE A 1 103 ? 4.529 4.664 4.595 1.00 95.75 103 ILE A O 1
ATOM 842 N N . MET A 1 104 ? 3.898 2.790 5.658 1.00 93.69 104 MET A N 1
ATOM 843 C CA . MET A 1 104 ? 4.515 1.890 4.676 1.00 93.69 104 MET A CA 1
ATOM 844 C C . MET A 1 104 ? 3.963 2.113 3.263 1.00 93.69 104 MET A C 1
ATOM 846 O O . MET A 1 104 ? 4.736 2.247 2.318 1.00 93.69 104 MET A O 1
ATOM 850 N N . TYR A 1 105 ? 2.639 2.212 3.110 1.00 92.44 105 TYR A N 1
ATOM 851 C CA . TYR A 1 105 ? 2.026 2.463 1.802 1.00 92.44 105 TYR A CA 1
ATOM 852 C C . TYR A 1 105 ? 2.381 3.834 1.224 1.00 92.44 105 TYR A C 1
ATOM 854 O O . TYR A 1 105 ? 2.548 3.947 0.009 1.00 92.44 105 TYR A O 1
ATOM 862 N N . ILE A 1 106 ? 2.516 4.864 2.064 1.00 94.56 106 ILE A N 1
ATOM 863 C CA . ILE A 1 106 ? 2.989 6.184 1.630 1.00 94.56 106 ILE A CA 1
ATOM 864 C C . ILE A 1 106 ? 4.416 6.070 1.089 1.00 94.56 106 ILE A C 1
ATOM 866 O O . ILE A 1 106 ? 4.668 6.533 -0.018 1.00 94.56 106 ILE A O 1
ATOM 870 N N . LEU A 1 107 ? 5.326 5.415 1.817 1.00 96.25 107 LEU A N 1
ATOM 871 C CA . LEU A 1 107 ? 6.717 5.240 1.381 1.00 96.25 107 LEU A CA 1
ATOM 872 C C . LEU A 1 107 ? 6.812 4.493 0.044 1.00 96.25 107 LEU A C 1
ATOM 874 O O . LEU A 1 107 ? 7.538 4.925 -0.848 1.00 96.25 107 LEU A O 1
ATOM 878 N N . ILE A 1 108 ? 6.034 3.420 -0.124 1.00 92.50 108 ILE A N 1
ATOM 879 C CA . ILE A 1 108 ? 5.968 2.665 -1.384 1.00 92.50 108 ILE A CA 1
ATOM 880 C C . ILE A 1 108 ? 5.475 3.555 -2.533 1.00 92.50 108 ILE A C 1
ATOM 882 O O . ILE A 1 108 ? 6.072 3.578 -3.605 1.00 92.50 108 ILE A O 1
ATOM 886 N N . ASN A 1 109 ? 4.414 4.337 -2.317 1.00 94.50 109 ASN A N 1
ATOM 887 C CA . ASN A 1 109 ? 3.895 5.230 -3.354 1.00 94.50 109 ASN A CA 1
ATOM 888 C C . ASN A 1 109 ? 4.863 6.380 -3.679 1.00 94.50 109 ASN A C 1
ATOM 890 O O . ASN A 1 109 ? 4.972 6.766 -4.839 1.00 94.50 109 ASN A O 1
ATOM 894 N N . VAL A 1 110 ? 5.611 6.894 -2.700 1.00 96.12 110 VAL A N 1
ATOM 895 C CA . VAL A 1 110 ? 6.688 7.869 -2.944 1.00 96.12 110 VAL A CA 1
ATOM 896 C C . VAL A 1 110 ? 7.794 7.258 -3.806 1.00 96.12 110 VAL A C 1
ATOM 898 O O . VAL A 1 110 ? 8.250 7.902 -4.750 1.00 96.12 110 VAL A O 1
ATOM 901 N N . LEU A 1 111 ? 8.185 6.007 -3.546 1.00 94.06 111 LEU A N 1
ATOM 902 C CA . LEU A 1 111 ? 9.146 5.292 -4.389 1.00 94.06 111 LEU A CA 1
ATOM 903 C C . LEU A 1 111 ? 8.628 5.125 -5.827 1.00 94.06 111 LEU A C 1
ATOM 905 O O . LEU A 1 111 ? 9.379 5.321 -6.779 1.00 94.06 111 LEU A O 1
ATOM 909 N N . HIS A 1 112 ? 7.337 4.838 -6.005 1.00 93.44 112 HIS A N 1
ATOM 910 C CA . HIS A 1 112 ? 6.724 4.785 -7.336 1.00 93.44 112 HIS A CA 1
ATOM 911 C C . HIS A 1 112 ? 6.744 6.130 -8.057 1.00 93.44 112 HIS A C 1
ATOM 913 O O . HIS A 1 112 ? 7.031 6.172 -9.252 1.00 93.44 112 HIS A O 1
ATOM 919 N N . LEU A 1 113 ? 6.492 7.233 -7.348 1.00 95.00 113 LEU A N 1
ATOM 920 C CA . LEU A 1 113 ? 6.623 8.575 -7.921 1.00 95.00 113 LEU A CA 1
ATOM 921 C C . LEU A 1 113 ? 8.065 8.859 -8.353 1.00 95.00 113 LEU A C 1
ATOM 923 O O . LEU A 1 113 ? 8.280 9.387 -9.441 1.00 95.00 113 LEU A O 1
ATOM 927 N N . PHE A 1 114 ? 9.054 8.459 -7.552 1.00 94.62 114 PHE A N 1
ATOM 928 C CA . PHE A 1 114 ? 10.460 8.562 -7.938 1.00 94.62 114 PHE A CA 1
ATOM 929 C C . PHE A 1 114 ? 10.769 7.741 -9.201 1.00 94.62 114 PHE A C 1
ATOM 931 O O . PHE A 1 114 ? 11.331 8.273 -10.158 1.00 94.62 114 PHE A O 1
ATOM 938 N N . ASN A 1 115 ? 10.327 6.482 -9.265 1.00 92.38 115 ASN A N 1
ATOM 939 C CA . ASN A 1 115 ? 10.498 5.631 -10.448 1.00 92.38 115 ASN A CA 1
ATOM 940 C C . ASN A 1 115 ? 9.807 6.211 -11.690 1.00 92.38 115 ASN A C 1
ATOM 942 O O . ASN A 1 115 ? 10.331 6.105 -12.799 1.00 92.38 115 ASN A O 1
ATOM 946 N N . LEU A 1 116 ? 8.658 6.871 -11.519 1.00 94.19 116 LEU A N 1
ATOM 947 C CA . LEU A 1 116 ? 7.978 7.571 -12.606 1.00 94.19 116 LEU A CA 1
ATOM 948 C C . LEU A 1 116 ? 8.842 8.713 -13.156 1.00 94.19 116 LEU A C 1
ATOM 950 O O . LEU A 1 116 ? 8.954 8.854 -14.372 1.00 94.19 116 LEU A O 1
ATOM 954 N N . LEU A 1 117 ? 9.479 9.501 -12.284 1.00 93.69 117 LEU A N 1
ATOM 955 C CA . LEU A 1 117 ? 10.397 10.566 -12.699 1.00 93.69 117 LEU A CA 1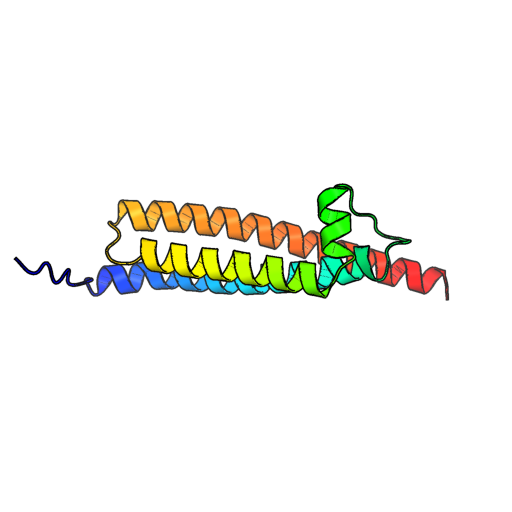
ATOM 956 C C . LEU A 1 117 ? 11.610 10.005 -13.450 1.00 93.69 117 LEU A C 1
ATOM 958 O O . LEU A 1 117 ? 11.962 10.532 -14.505 1.00 93.69 117 LEU A O 1
ATOM 962 N N . VAL A 1 118 ? 12.198 8.909 -12.955 1.00 92.75 118 VAL A N 1
ATOM 963 C CA . VAL A 1 118 ? 13.294 8.202 -13.639 1.00 92.75 118 VAL A CA 1
ATOM 964 C C . VAL A 1 118 ? 12.850 7.755 -15.031 1.00 92.75 118 VAL A C 1
ATOM 966 O O . VAL A 1 118 ? 13.524 8.055 -16.012 1.00 92.75 118 VAL A O 1
ATOM 969 N N . LEU A 1 119 ? 11.680 7.120 -15.148 1.00 92.31 119 LEU A N 1
ATOM 970 C CA . LEU A 1 119 ? 11.138 6.670 -16.430 1.00 92.31 119 LEU A CA 1
ATOM 971 C C . LEU A 1 119 ? 10.965 7.825 -17.428 1.00 92.31 119 LEU A C 1
ATOM 973 O O . LEU A 1 119 ? 11.334 7.688 -18.595 1.00 92.31 119 LEU A O 1
ATOM 977 N N . LEU A 1 120 ? 10.388 8.949 -16.989 1.00 91.94 120 LEU A N 1
ATOM 978 C CA . LEU A 1 120 ? 10.175 10.124 -17.839 1.00 91.94 120 LEU A CA 1
ATOM 979 C C . LEU A 1 120 ? 11.502 10.71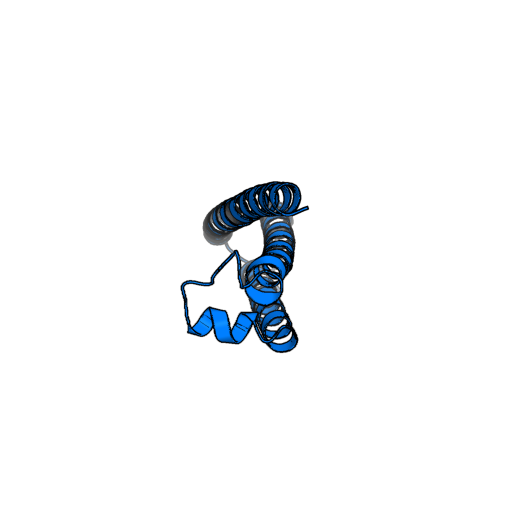7 -18.324 1.00 91.94 120 LEU A C 1
ATOM 981 O O . LEU A 1 120 ? 11.628 11.060 -19.499 1.00 91.94 120 LEU A O 1
ATOM 985 N N . TYR A 1 121 ? 12.497 10.790 -17.440 1.00 91.44 121 TYR A N 1
ATOM 986 C CA . TYR A 1 121 ? 13.837 11.254 -17.781 1.00 91.44 121 TYR A CA 1
ATOM 987 C C . TYR A 1 121 ? 14.533 10.318 -18.782 1.00 91.44 121 TYR A C 1
ATOM 989 O O . TYR A 1 121 ? 15.014 10.776 -19.817 1.00 91.44 121 TYR A O 1
ATOM 997 N N . THR A 1 122 ? 14.518 9.003 -18.537 1.00 88.81 122 THR A N 1
ATOM 998 C CA . THR A 1 122 ? 15.125 8.007 -19.433 1.00 88.81 122 THR A CA 1
ATOM 999 C C . THR A 1 122 ? 14.471 8.005 -20.812 1.00 88.81 122 THR A C 1
ATOM 1001 O O . THR A 1 122 ? 15.171 7.947 -21.818 1.00 88.81 122 THR A O 1
ATOM 1004 N N . LYS A 1 123 ? 13.138 8.120 -20.891 1.00 85.31 123 LYS A N 1
ATOM 1005 C CA . LYS A 1 123 ? 12.445 8.205 -22.185 1.00 85.31 123 LYS A CA 1
ATOM 1006 C C . LYS A 1 123 ? 12.847 9.429 -22.997 1.00 85.31 123 LYS A C 1
ATOM 1008 O O . LYS A 1 123 ? 12.973 9.308 -24.207 1.00 85.31 123 LYS A O 1
ATOM 1013 N N . ARG A 1 124 ? 13.052 10.575 -22.343 1.00 85.12 124 ARG A N 1
ATOM 1014 C CA . ARG A 1 124 ? 13.500 11.809 -23.000 1.00 85.12 124 ARG A CA 1
ATOM 1015 C C . ARG A 1 124 ? 14.923 11.701 -23.553 1.00 85.12 124 ARG A C 1
ATOM 1017 O O . ARG A 1 124 ? 15.233 12.363 -24.529 1.00 85.12 124 ARG A O 1
ATOM 1024 N N . LEU A 1 125 ? 15.789 10.903 -22.930 1.00 76.81 125 LEU A N 1
ATOM 1025 C CA . LEU A 1 125 ? 17.149 10.661 -23.428 1.00 76.81 125 LEU A CA 1
ATOM 1026 C C . LEU A 1 125 ? 17.190 9.724 -24.646 1.00 76.81 125 LEU A C 1
ATOM 1028 O O . LEU A 1 125 ? 18.156 9.760 -25.399 1.00 76.81 125 LEU A O 1
ATOM 1032 N N . LEU A 1 126 ? 16.180 8.865 -24.806 1.00 73.12 126 LEU A N 1
ATOM 1033 C CA . LEU A 1 126 ? 16.092 7.867 -25.880 1.00 73.12 126 LEU A CA 1
ATOM 1034 C C . LEU A 1 126 ? 15.265 8.337 -27.094 1.00 73.12 126 LEU A C 1
ATOM 1036 O O . LEU A 1 126 ? 15.164 7.588 -28.065 1.00 73.12 126 LEU A O 1
ATOM 1040 N N . SER A 1 127 ? 14.643 9.519 -27.018 1.00 68.94 127 SER A N 1
ATOM 1041 C CA . SER A 1 127 ? 13.874 10.167 -28.095 1.00 68.94 127 SER A CA 1
ATOM 1042 C C . SER A 1 127 ? 14.706 11.211 -28.821 1.00 68.94 127 SER A C 1
ATOM 1044 O O . SER A 1 127 ? 14.643 11.241 -30.065 1.00 68.94 127 SER A O 1
#

Radius of gyration: 19.16 Å; chains: 1; bounding box: 47×27×55 Å

pLDDT: mean 83.51, std 12.37, range [35.84, 96.25]

Foldseek 3Di:
DDPPPPPDPVLVVLCVVLLVLLVVLLVLLVLLLVLLLVCCQVVVVRDHDPDPVVSVQSVPSVSVVVVSVVVSVVVSVVLVVQSVSHDPVSSVVSSVVSVVSSVVSVVSSVVSVVVVVVVVVVVVVVD

Secondary structure (DSSP, 8-state):
--------HHHHHHHHHHHHHHHHHHHHHHHHHHHHIIIIIISTTT---S-HHHHHHHHSHHHHHHHHHHHHHHHHHHHHHHHTT--HHHHHHHHHHHHHHHHHHHHHHHHHHHHHHHHHHHHHH--

Sequence (127 aa):
MNFIKFTTKSEVTTSKPIRKKLLFILFLNISDLLFTWLFVGKYSGIFYEANAIAKVIVTNFPLCFFLKISIVLLVILYWNYRLKGATLKGLFISNITANLVLIMYILINVLHLFNLLVLLYTKRLLS